Protein AF-A0A2T3IY37-F1 (afdb_monomer_lite)

Foldseek 3Di:
DDPVVVVVVVVVVVVVVVVVVVVVVVVVVVVVVVVVVVVVVVLVLLVVLLVLLVQLLCLLVDPDALVSSVPRNPVSLVVLVVSLVVVPVQVQLSVLSVQLSVLSVVSNVCRNVVHDSPVSSVSNVVSSVSNVVSSVCVVVVVVD

Organism: NCBI:txid388278

Secondary structure (DSSP, 8-state):
--HHHHHHHHHHHHHHHHHHHHHHHHHHHHHHHHHHHHHHHHHHHHHHHHHHHHHHHHHHHS---HHHHHHHHHHHHHHHHHHHHHTTTSHHHHHHHHHHHHHHHHHHHHHHTT---HHHHHHHHHHHHHHHHHHHHHHHHTT-

Radius of gyration: 27.11 Å; chains: 1; bounding box: 68×22×81 Å

Structure (mmCIF, N/CA/C/O backbone):
data_AF-A0A2T3IY37-F1
#
_entry.id   AF-A0A2T3IY37-F1
#
loop_
_atom_site.group_PDB
_atom_site.id
_atom_site.type_symbol
_atom_site.label_atom_id
_atom_site.label_alt_id
_atom_site.label_comp_id
_atom_site.label_asym_id
_atom_site.label_entity_id
_atom_site.label_seq_id
_atom_site.pdbx_PDB_ins_code
_atom_site.Cartn_x
_atom_site.Cartn_y
_atom_site.Cartn_z
_atom_site.occupancy
_atom_site.B_iso_or_equiv
_atom_site.auth_seq_id
_atom_site.auth_comp_id
_atom_site.auth_asym_id
_atom_site.auth_atom_id
_atom_site.pdbx_PDB_model_num
ATOM 1 N N . MET A 1 1 ? -45.478 5.049 54.225 1.00 55.50 1 MET A N 1
ATOM 2 C CA . MET A 1 1 ? -44.193 5.483 53.652 1.00 55.50 1 MET A CA 1
ATOM 3 C C . MET A 1 1 ? -43.847 6.840 54.210 1.00 55.50 1 MET A C 1
ATOM 5 O O . MET A 1 1 ? -44.542 7.810 53.914 1.00 55.50 1 MET A O 1
ATOM 9 N N . THR A 1 2 ? -42.832 6.902 55.060 1.00 77.69 2 THR A N 1
ATOM 10 C CA . THR A 1 2 ? -42.283 8.178 55.531 1.00 77.69 2 THR A CA 1
ATOM 11 C C . THR A 1 2 ? -41.371 8.767 54.450 1.00 77.69 2 THR A C 1
ATOM 13 O O . THR A 1 2 ? -40.869 8.055 53.579 1.00 77.69 2 THR A O 1
ATOM 16 N N . LYS A 1 3 ? -41.169 10.092 54.460 1.00 79.38 3 LYS A N 1
ATOM 17 C CA . LYS A 1 3 ? -40.306 10.777 53.476 1.00 79.38 3 LYS A CA 1
ATOM 18 C C . LYS A 1 3 ? -38.876 10.215 53.468 1.00 79.38 3 LYS A C 1
ATOM 20 O O . LYS A 1 3 ? -38.256 10.160 52.413 1.00 79.38 3 LYS A O 1
ATOM 25 N N . GLU A 1 4 ? -38.408 9.754 54.624 1.00 82.00 4 GLU A N 1
ATOM 26 C CA . GLU A 1 4 ? -37.080 9.169 54.832 1.00 82.00 4 GLU A CA 1
ATOM 27 C C . GLU A 1 4 ? -36.893 7.847 54.068 1.00 82.00 4 GLU A C 1
ATOM 29 O O . GLU A 1 4 ? -35.868 7.647 53.413 1.00 82.00 4 GLU A O 1
ATOM 34 N N . GLU A 1 5 ? -37.911 6.980 54.056 1.00 84.69 5 GLU A N 1
ATOM 35 C CA . GLU A 1 5 ? -37.889 5.728 53.287 1.00 84.69 5 GLU A CA 1
ATOM 36 C C . GLU A 1 5 ? -37.803 6.008 51.781 1.00 84.69 5 GLU A C 1
ATOM 38 O O . GLU A 1 5 ? -36.996 5.399 51.082 1.00 84.69 5 GLU A O 1
ATOM 43 N N . VAL A 1 6 ? -38.579 6.979 51.278 1.00 85.19 6 VAL A N 1
ATOM 44 C CA . VAL A 1 6 ? -38.553 7.383 49.859 1.00 85.19 6 VAL A CA 1
ATOM 45 C C . VAL A 1 6 ? -37.164 7.889 49.462 1.00 85.19 6 VAL A C 1
ATOM 47 O O . VAL A 1 6 ? -36.651 7.508 48.410 1.00 85.19 6 VAL A O 1
ATOM 50 N N . THR A 1 7 ? -36.533 8.716 50.304 1.00 86.69 7 THR A N 1
ATOM 51 C CA . THR A 1 7 ? -35.185 9.237 50.037 1.00 86.69 7 THR A CA 1
ATOM 52 C C . THR A 1 7 ? -34.120 8.145 50.046 1.00 86.69 7 THR A C 1
ATOM 54 O O . THR A 1 7 ? -33.225 8.170 49.203 1.00 86.69 7 THR A O 1
ATOM 57 N N . LEU A 1 8 ? -34.238 7.153 50.935 1.00 89.06 8 LEU A N 1
ATOM 58 C CA . LEU A 1 8 ? -33.318 6.019 50.987 1.00 89.06 8 LEU A CA 1
ATOM 59 C C . LEU A 1 8 ? -33.443 5.142 49.732 1.00 89.06 8 LEU A C 1
ATOM 61 O O . LEU A 1 8 ? -32.436 4.828 49.098 1.00 89.06 8 LEU A O 1
ATOM 65 N N . TYR A 1 9 ? -34.673 4.802 49.329 1.00 90.25 9 TYR A N 1
ATOM 66 C CA . TYR A 1 9 ? -34.918 4.046 48.097 1.00 90.25 9 TYR A CA 1
ATOM 67 C C . TYR A 1 9 ? -34.399 4.789 46.862 1.00 90.25 9 TYR A C 1
ATOM 69 O O . TYR A 1 9 ? -33.720 4.191 46.027 1.00 90.25 9 TYR A O 1
ATOM 77 N N . ALA A 1 10 ? -34.661 6.094 46.761 1.00 88.19 10 ALA A N 1
ATOM 78 C CA . ALA A 1 10 ? -34.168 6.915 45.659 1.00 88.19 10 ALA A CA 1
ATOM 79 C C . ALA A 1 10 ? -32.631 6.937 45.598 1.00 88.19 10 ALA A C 1
ATOM 81 O O . ALA A 1 10 ? -32.062 6.799 44.515 1.00 88.19 10 ALA A O 1
ATOM 82 N N . ALA A 1 11 ? -31.953 7.043 46.747 1.00 88.69 11 ALA A N 1
ATOM 83 C CA . ALA A 1 11 ? -30.494 7.024 46.816 1.00 88.69 11 ALA A CA 1
ATOM 84 C C . ALA A 1 11 ? -29.902 5.682 46.350 1.00 88.69 11 ALA A C 1
ATOM 86 O O . ALA A 1 11 ? -28.934 5.670 45.589 1.00 88.69 11 ALA A O 1
ATOM 87 N N . ILE A 1 12 ? -30.508 4.555 46.739 1.00 90.56 12 ILE A N 1
ATOM 88 C CA . ILE A 1 12 ? -30.071 3.216 46.310 1.00 90.56 12 ILE A CA 1
ATOM 89 C C . ILE A 1 12 ? -30.267 3.040 44.799 1.00 90.56 12 ILE A C 1
ATOM 91 O O . ILE A 1 12 ? -29.351 2.601 44.104 1.00 90.56 12 ILE A O 1
ATOM 95 N N . VAL A 1 13 ? -31.425 3.436 44.261 1.00 90.56 13 VAL A N 1
ATOM 96 C CA . VAL A 1 13 ? -31.707 3.355 42.818 1.00 90.56 13 VAL A CA 1
ATOM 97 C C . VAL A 1 13 ? -30.751 4.244 42.016 1.00 90.56 13 VAL A C 1
ATOM 99 O O . VAL A 1 13 ? -30.248 3.814 40.974 1.00 90.56 13 VAL A O 1
ATOM 102 N N . ALA A 1 14 ? -30.444 5.447 42.508 1.00 90.06 14 ALA A N 1
ATOM 103 C CA . ALA A 1 14 ? -29.475 6.350 41.889 1.00 90.06 14 ALA A CA 1
ATOM 104 C C . ALA A 1 14 ? -28.050 5.764 41.906 1.00 90.06 14 ALA A C 1
ATOM 106 O O . ALA A 1 14 ? -27.341 5.810 40.899 1.00 90.06 14 ALA A O 1
ATOM 107 N N . ALA A 1 15 ? -27.640 5.145 43.016 1.00 90.38 15 ALA A N 1
ATOM 108 C CA . ALA A 1 15 ? -26.349 4.469 43.112 1.00 90.38 15 ALA A CA 1
ATOM 109 C C . ALA A 1 15 ? -26.255 3.290 42.127 1.00 90.38 15 ALA A C 1
ATOM 111 O O . ALA A 1 15 ? -25.276 3.177 41.387 1.00 90.38 15 ALA A O 1
ATOM 112 N N . CYS A 1 16 ? -27.294 2.454 42.045 1.00 89.75 16 CYS A N 1
ATOM 113 C CA . CYS A 1 16 ? -27.343 1.335 41.104 1.00 89.75 16 CYS A CA 1
ATOM 114 C C . CYS A 1 16 ? -27.311 1.798 39.643 1.00 89.75 16 CYS A C 1
ATOM 116 O O . CYS A 1 16 ? -26.540 1.262 38.848 1.00 89.75 16 CYS A O 1
ATOM 118 N N . THR A 1 17 ? -28.101 2.809 39.279 1.00 89.69 17 THR A N 1
ATOM 119 C CA . THR A 1 17 ? -28.108 3.353 37.909 1.00 89.69 17 THR A CA 1
ATOM 120 C C . THR A 1 17 ? -26.772 3.996 37.538 1.00 89.69 17 THR A C 1
ATOM 122 O O . THR A 1 17 ? -26.317 3.814 36.408 1.00 89.69 17 THR A O 1
ATOM 125 N N . SER A 1 18 ? -26.094 4.661 38.478 1.00 88.31 18 SER A N 1
ATOM 126 C CA . SER A 1 18 ? -24.744 5.202 38.273 1.00 88.31 18 SER A CA 1
ATOM 127 C C . SER A 1 18 ? -23.712 4.100 38.006 1.00 88.31 18 SER A C 1
ATOM 129 O O . SER A 1 18 ? -22.992 4.157 37.008 1.00 88.31 18 SER A O 1
ATOM 131 N N . ILE A 1 19 ? -23.696 3.041 38.826 1.00 89.50 19 ILE A N 1
ATOM 132 C CA . ILE A 1 19 ? -22.781 1.899 38.651 1.00 89.50 19 ILE A CA 1
ATOM 133 C C . ILE A 1 19 ? -23.020 1.217 37.302 1.00 89.50 19 ILE A C 1
ATOM 135 O O . ILE A 1 19 ? -22.075 0.964 36.555 1.00 89.50 19 ILE A O 1
ATOM 139 N N . VAL A 1 20 ? -24.283 0.953 36.959 1.00 88.31 20 VAL A N 1
ATOM 140 C CA . VAL A 1 20 ? -24.648 0.339 35.677 1.00 88.31 20 VAL A CA 1
ATOM 141 C C . VAL A 1 20 ? -24.193 1.225 34.516 1.00 88.31 20 VAL A C 1
ATOM 143 O O . VAL A 1 20 ? -23.513 0.740 33.611 1.00 88.31 20 VAL A O 1
ATOM 146 N N . SER A 1 21 ? -24.478 2.527 34.566 1.00 85.75 21 SER A N 1
ATOM 147 C CA . SER A 1 21 ? -24.068 3.480 33.525 1.00 85.75 21 SER A CA 1
ATOM 148 C C . SER A 1 21 ? -22.550 3.524 33.352 1.00 85.75 21 SER A C 1
ATOM 150 O O . SER A 1 21 ? -22.058 3.528 32.224 1.00 85.75 21 SER A O 1
ATOM 152 N N . LEU A 1 22 ? -21.792 3.492 34.451 1.00 88.12 22 LEU A N 1
ATOM 153 C CA . LEU A 1 22 ? -20.331 3.484 34.424 1.00 88.12 22 LEU A CA 1
ATOM 154 C C . LEU A 1 22 ? -19.782 2.216 33.754 1.00 88.12 22 LEU A C 1
ATOM 156 O O . LEU A 1 22 ? -18.892 2.297 32.909 1.00 88.12 22 LEU A O 1
ATOM 160 N N . VAL A 1 23 ? -20.346 1.049 34.078 1.00 87.81 23 VAL A N 1
ATOM 161 C CA . VAL A 1 23 ? -19.937 -0.234 33.486 1.00 87.81 23 VAL A CA 1
ATOM 162 C C . VAL A 1 23 ? -20.264 -0.286 31.993 1.00 87.81 23 VAL A C 1
ATOM 164 O O . VAL A 1 23 ? -19.424 -0.713 31.197 1.00 87.81 23 VAL A O 1
ATOM 167 N N . PHE A 1 24 ? -21.454 0.166 31.589 1.00 89.00 24 PHE A N 1
ATOM 168 C CA . PHE A 1 24 ? -21.835 0.221 30.176 1.00 89.00 24 PHE A CA 1
ATOM 169 C C . PHE A 1 24 ? -20.956 1.194 29.387 1.00 89.00 24 PHE A C 1
ATOM 171 O O . PHE A 1 24 ? -20.430 0.816 28.338 1.00 89.00 24 PHE A O 1
ATOM 178 N N . ASN A 1 25 ? -20.725 2.400 29.911 1.00 86.50 25 ASN A N 1
ATOM 179 C CA . ASN A 1 25 ? -19.848 3.381 29.276 1.00 86.50 25 ASN A CA 1
ATOM 180 C C . ASN A 1 25 ? -18.414 2.860 29.162 1.00 86.50 25 ASN A C 1
ATOM 182 O O . ASN A 1 25 ? -17.829 2.930 28.086 1.00 86.50 25 ASN A O 1
ATOM 186 N N . SER A 1 26 ? -17.873 2.258 30.223 1.00 88.44 26 SER A N 1
ATOM 187 C CA . SER A 1 26 ? -16.527 1.678 30.206 1.00 88.44 26 SER A CA 1
ATOM 188 C C . SER A 1 26 ? -16.390 0.580 29.145 1.00 88.44 26 SER A C 1
ATOM 190 O O . SER A 1 26 ? -15.458 0.609 28.340 1.00 88.44 26 SER A O 1
ATOM 192 N N . LYS A 1 27 ? -17.358 -0.344 29.054 1.00 88.75 27 LYS A N 1
ATOM 193 C CA . LYS A 1 27 ? -17.354 -1.387 28.014 1.00 88.75 27 LYS A CA 1
ATOM 194 C C . LYS A 1 27 ? -17.428 -0.805 26.603 1.00 88.75 27 LYS A C 1
ATOM 196 O O . LYS A 1 27 ? -16.706 -1.267 25.719 1.00 88.75 27 LYS A O 1
ATOM 201 N N . LEU A 1 28 ? -18.279 0.196 26.382 1.00 86.50 28 LEU A N 1
ATOM 202 C CA . LEU A 1 28 ? -18.401 0.862 25.083 1.00 86.50 28 LEU A CA 1
ATOM 203 C C . LEU A 1 28 ? -17.107 1.579 24.690 1.00 86.50 28 LEU A C 1
ATOM 205 O O . LEU A 1 28 ? -16.689 1.472 23.535 1.00 86.50 28 LEU A O 1
ATOM 209 N N . THR A 1 29 ? -16.455 2.249 25.638 1.00 89.56 29 THR A N 1
ATOM 210 C CA . THR A 1 29 ? -15.163 2.908 25.426 1.00 89.56 29 THR A CA 1
ATOM 211 C C . THR A 1 29 ? -14.092 1.898 25.032 1.00 89.56 29 THR A C 1
ATOM 213 O O . THR A 1 29 ? -13.489 2.055 23.976 1.00 89.56 29 THR A O 1
ATOM 216 N N . ILE A 1 30 ? -13.947 0.789 25.765 1.00 89.06 30 ILE A N 1
ATOM 217 C CA . ILE A 1 30 ? -12.960 -0.258 25.442 1.00 89.06 30 ILE A CA 1
ATOM 218 C C . ILE A 1 30 ? -13.200 -0.847 24.042 1.00 89.06 30 ILE A C 1
ATOM 220 O O . ILE A 1 30 ? -12.263 -1.093 23.283 1.00 89.06 30 ILE A O 1
ATOM 224 N N . LEU A 1 31 ? -14.461 -1.083 23.664 1.00 86.56 31 LEU A N 1
ATOM 225 C CA . LEU A 1 31 ? -14.795 -1.590 22.328 1.00 86.56 31 LEU A CA 1
ATOM 226 C C . LEU A 1 31 ? -14.514 -0.568 21.220 1.00 86.56 31 LEU A C 1
ATOM 228 O O . LEU A 1 31 ? -14.192 -0.954 20.095 1.00 86.56 31 LEU A O 1
ATOM 232 N N . ARG A 1 32 ? -14.663 0.730 21.500 1.00 84.94 32 ARG A N 1
ATOM 233 C CA . ARG A 1 32 ? -14.274 1.797 20.570 1.00 84.94 32 ARG A CA 1
ATOM 234 C C . ARG A 1 32 ? -12.759 1.882 20.444 1.00 84.94 32 ARG A C 1
ATOM 236 O O . ARG A 1 32 ? -12.270 1.871 19.324 1.00 84.94 32 ARG A O 1
ATOM 243 N N . GLU A 1 33 ? -12.027 1.868 21.552 1.00 88.50 33 GLU A N 1
ATOM 244 C CA . GLU A 1 33 ? -10.560 1.896 21.566 1.00 88.50 33 GLU A CA 1
ATOM 245 C C . GLU A 1 33 ? -9.957 0.729 20.787 1.00 88.50 33 GLU A C 1
ATOM 247 O O . GLU A 1 33 ? -9.097 0.937 19.937 1.00 88.50 33 GLU A O 1
ATOM 252 N N . LYS A 1 34 ? -10.463 -0.495 20.987 1.00 88.56 34 LYS A N 1
ATOM 253 C CA . LYS A 1 34 ? -10.012 -1.664 20.217 1.00 88.56 34 LYS A CA 1
ATOM 254 C C . LYS A 1 34 ? -10.238 -1.498 18.716 1.00 88.56 34 LYS A C 1
ATOM 256 O O . LYS A 1 34 ? -9.366 -1.858 17.931 1.00 88.56 34 LYS A O 1
ATOM 261 N N . ARG A 1 35 ? -11.395 -0.960 18.315 1.00 85.50 35 ARG A N 1
ATOM 262 C CA . ARG A 1 35 ? -11.695 -0.689 16.901 1.00 85.50 35 ARG A CA 1
ATOM 263 C C . ARG A 1 35 ? -10.778 0.386 16.333 1.00 85.50 35 ARG A C 1
ATOM 265 O O . ARG A 1 35 ? -10.196 0.158 15.282 1.00 85.50 35 ARG A O 1
ATOM 272 N N . MET A 1 36 ? -10.586 1.488 17.057 1.00 86.94 36 MET A N 1
ATOM 273 C CA . MET A 1 36 ? -9.672 2.560 16.654 1.00 86.94 36 MET A CA 1
ATOM 274 C C . MET A 1 36 ? -8.232 2.062 16.519 1.00 86.94 36 MET A C 1
ATOM 276 O O . MET A 1 36 ? -7.555 2.437 15.573 1.00 86.94 36 MET A O 1
ATOM 280 N N . LEU A 1 37 ? -7.771 1.177 17.406 1.00 90.19 37 LEU A N 1
ATOM 281 C CA . LEU A 1 37 ? -6.417 0.623 17.338 1.00 90.19 37 LEU A CA 1
ATOM 282 C C . LEU A 1 37 ? -6.235 -0.298 16.128 1.00 90.19 37 LEU A C 1
ATOM 284 O O . LEU A 1 37 ? -5.239 -0.191 15.414 1.00 90.19 37 LEU A O 1
ATOM 288 N N . LEU A 1 38 ? -7.196 -1.192 15.872 1.00 88.06 38 LEU A N 1
ATOM 289 C CA . LEU A 1 38 ? -7.171 -2.044 14.678 1.00 88.06 38 LEU A CA 1
ATOM 290 C C . LEU A 1 38 ? -7.217 -1.212 13.396 1.00 88.06 38 LEU A C 1
ATOM 292 O O . LEU A 1 38 ? -6.518 -1.535 12.440 1.00 88.06 38 LEU A O 1
ATOM 296 N N . TRP A 1 39 ? -8.014 -0.145 13.399 1.00 87.50 39 TRP A N 1
ATOM 297 C CA . TRP A 1 39 ? -8.121 0.775 12.278 1.00 87.50 39 TRP A CA 1
ATOM 298 C C . TRP A 1 39 ? -6.836 1.570 12.051 1.00 87.50 39 TRP A C 1
ATOM 300 O O . TRP A 1 39 ? -6.327 1.586 10.937 1.00 87.50 39 TRP A O 1
ATOM 310 N N . SER A 1 40 ? -6.253 2.138 13.110 1.00 89.44 40 SER A N 1
ATOM 311 C CA . SER A 1 40 ? -4.958 2.826 13.054 1.00 89.44 40 SER A CA 1
ATOM 312 C C . SER A 1 40 ? -3.892 1.928 12.442 1.00 89.44 40 SER A C 1
ATOM 314 O O . SER A 1 40 ? -3.201 2.336 11.519 1.00 89.44 40 SER A O 1
ATOM 316 N N . LYS A 1 41 ? -3.821 0.667 12.882 1.00 90.31 41 LYS A N 1
ATOM 317 C CA . LYS A 1 41 ? -2.870 -0.299 12.331 1.00 90.31 41 LYS A CA 1
ATOM 318 C C . LYS A 1 41 ? -3.126 -0.597 10.853 1.00 90.31 41 LYS A C 1
ATOM 320 O O . LYS A 1 41 ? -2.187 -0.902 10.127 1.00 90.31 41 LYS A O 1
ATOM 325 N N . GLU A 1 42 ? -4.377 -0.578 10.408 1.00 89.75 42 GLU A N 1
ATOM 326 C CA . GLU A 1 42 ? -4.695 -0.774 8.995 1.00 89.75 42 GLU A CA 1
ATOM 327 C C . GLU A 1 42 ? -4.286 0.441 8.154 1.00 89.75 42 GLU A C 1
ATOM 329 O O . GLU A 1 42 ? -3.690 0.256 7.096 1.00 89.75 42 GLU A O 1
ATOM 334 N N . LEU A 1 43 ? -4.518 1.660 8.651 1.00 90.62 43 LEU A N 1
ATOM 335 C CA . LEU A 1 43 ? -4.045 2.889 8.010 1.00 90.62 43 LEU A CA 1
ATOM 336 C C . LEU A 1 43 ? -2.519 2.928 7.918 1.00 90.62 43 LEU A C 1
ATOM 338 O O . LEU A 1 43 ? -1.989 3.215 6.852 1.00 90.62 43 LEU A O 1
ATOM 342 N N . ASP A 1 44 ? -1.813 2.551 8.986 1.00 92.31 44 ASP A N 1
ATOM 343 C CA . ASP A 1 44 ? -0.348 2.480 8.982 1.00 92.31 44 ASP A CA 1
ATOM 344 C C . ASP A 1 44 ? 0.164 1.536 7.887 1.00 92.31 44 ASP A C 1
ATOM 346 O O . ASP A 1 44 ? 1.145 1.826 7.209 1.00 92.31 44 ASP A O 1
ATOM 350 N N . ARG A 1 45 ? -0.529 0.412 7.666 1.00 92.06 45 ARG A N 1
ATOM 351 C CA . ARG A 1 45 ? -0.181 -0.534 6.599 1.00 92.06 45 ARG A CA 1
ATOM 352 C C . ARG A 1 45 ? -0.431 0.040 5.210 1.00 92.06 45 ARG A C 1
ATOM 354 O O . ARG A 1 45 ? 0.337 -0.263 4.303 1.00 92.06 45 ARG A O 1
ATOM 361 N N . ILE A 1 46 ? -1.520 0.785 5.027 1.00 93.88 46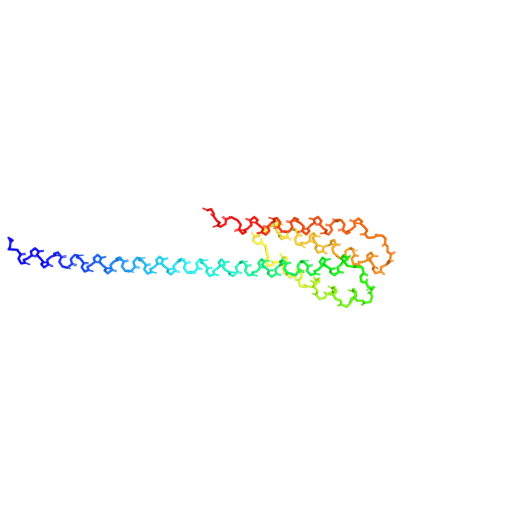 ILE A N 1
ATOM 362 C CA . ILE A 1 46 ? -1.845 1.437 3.751 1.00 93.88 46 ILE A CA 1
ATOM 363 C C . ILE A 1 46 ? -0.801 2.514 3.442 1.00 93.88 46 ILE A C 1
ATOM 365 O O . ILE A 1 46 ? -0.249 2.507 2.349 1.00 93.88 46 ILE A O 1
ATOM 369 N N . ASN A 1 47 ? -0.441 3.341 4.425 1.00 93.12 47 ASN A N 1
ATOM 370 C CA . ASN A 1 47 ? 0.623 4.337 4.284 1.00 93.12 47 ASN A CA 1
AT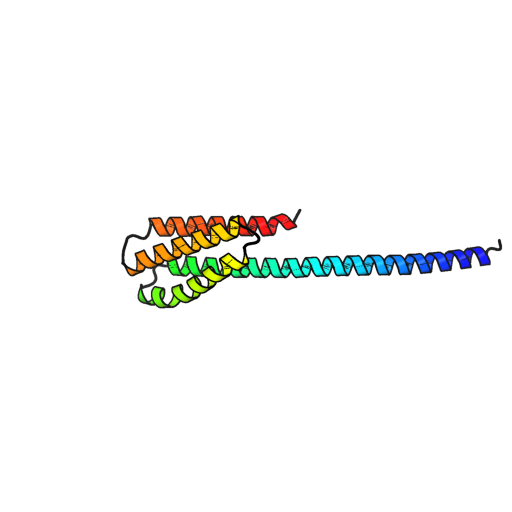OM 371 C C . ASN A 1 47 ? 1.967 3.679 3.929 1.00 93.12 47 ASN A C 1
ATOM 373 O O . ASN A 1 47 ? 2.635 4.106 2.993 1.00 93.12 47 ASN A O 1
ATOM 377 N N . GLU A 1 48 ? 2.331 2.586 4.614 1.00 93.94 48 GLU A N 1
ATOM 378 C CA . GLU A 1 48 ? 3.535 1.800 4.302 1.00 93.94 48 GLU A CA 1
ATOM 379 C C . GLU A 1 48 ? 3.527 1.314 2.840 1.00 93.94 48 GLU A C 1
ATOM 381 O O . GLU A 1 48 ? 4.551 1.355 2.159 1.00 93.94 48 GLU A O 1
ATOM 386 N N . LEU A 1 49 ? 2.3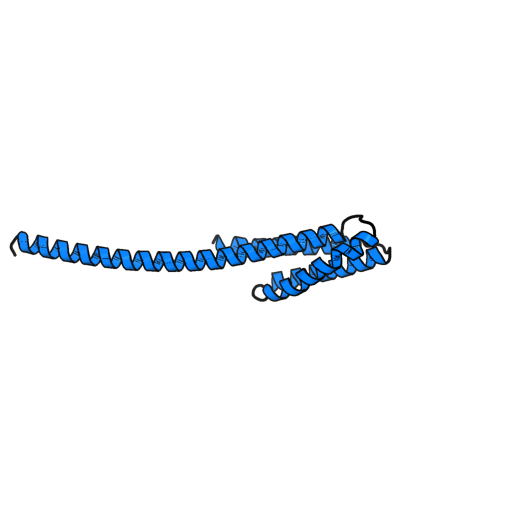74 0.863 2.334 1.00 94.69 49 LEU A N 1
ATOM 387 C CA . LEU A 1 49 ? 2.231 0.463 0.935 1.00 94.69 49 LEU A CA 1
ATOM 388 C C . LEU A 1 49 ? 2.417 1.647 -0.018 1.00 94.69 49 LEU A C 1
ATOM 390 O O . LEU A 1 49 ? 3.139 1.500 -1.002 1.00 94.69 49 LEU A O 1
ATOM 394 N N . GLU A 1 50 ? 1.765 2.778 0.242 1.00 94.94 50 GLU A N 1
ATOM 395 C CA . GLU A 1 50 ? 1.842 3.968 -0.611 1.00 94.94 50 GLU A CA 1
ATOM 396 C C . GLU A 1 50 ? 3.273 4.492 -0.715 1.00 94.94 50 GLU A C 1
ATOM 398 O O . GLU A 1 50 ? 3.755 4.738 -1.820 1.00 94.94 50 GLU A O 1
ATOM 403 N N . GLU A 1 51 ? 3.994 4.571 0.405 1.00 94.81 51 GLU A N 1
ATOM 404 C CA . GLU A 1 51 ? 5.399 4.985 0.427 1.00 94.81 51 GLU A CA 1
ATOM 405 C C . GLU A 1 51 ? 6.281 4.047 -0.408 1.00 94.81 51 GLU A C 1
ATOM 407 O O . GLU A 1 51 ? 7.099 4.493 -1.216 1.00 94.81 51 GLU A O 1
ATOM 412 N N . LYS A 1 52 ? 6.103 2.729 -0.253 1.00 94.62 52 LYS A N 1
ATOM 413 C CA . LYS A 1 52 ? 6.884 1.721 -0.987 1.00 94.62 52 LYS A CA 1
ATOM 414 C C . LYS A 1 52 ? 6.543 1.697 -2.475 1.00 94.62 52 LYS A C 1
ATOM 416 O O . LYS A 1 52 ? 7.442 1.560 -3.304 1.00 94.62 52 LYS A O 1
ATOM 421 N N . ALA A 1 53 ? 5.265 1.836 -2.815 1.00 95.31 53 ALA A N 1
ATOM 422 C CA . ALA A 1 53 ? 4.795 1.927 -4.191 1.00 95.31 53 ALA A CA 1
ATOM 423 C C . ALA A 1 53 ? 5.319 3.201 -4.865 1.00 95.31 53 ALA A C 1
ATOM 425 O O . ALA A 1 53 ? 5.878 3.119 -5.957 1.00 95.31 53 ALA A O 1
ATOM 426 N N . GLY A 1 54 ? 5.217 4.348 -4.190 1.00 94.94 54 GLY A N 1
ATOM 427 C CA . GLY A 1 54 ? 5.747 5.621 -4.669 1.00 94.94 54 GLY A CA 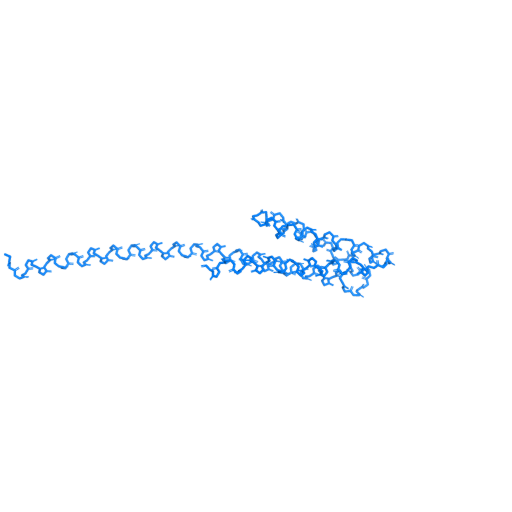1
ATOM 428 C C . GLY A 1 54 ? 7.256 5.562 -4.897 1.00 94.94 54 GLY A C 1
ATOM 429 O O . GLY A 1 54 ? 7.732 5.974 -5.950 1.00 94.94 54 GLY A O 1
ATOM 430 N N . LEU A 1 55 ? 8.006 4.953 -3.972 1.00 94.25 55 LEU A N 1
ATOM 431 C CA . LEU A 1 55 ? 9.446 4.754 -4.132 1.00 94.25 55 LEU A CA 1
ATOM 432 C C . LEU A 1 55 ? 9.781 3.869 -5.344 1.00 94.25 55 LEU A C 1
ATOM 434 O O . LEU A 1 55 ? 10.707 4.177 -6.090 1.00 94.25 55 LEU A O 1
ATOM 438 N N . ALA A 1 56 ? 9.032 2.785 -5.566 1.00 94.38 56 ALA A N 1
ATOM 439 C CA . ALA A 1 56 ? 9.244 1.913 -6.721 1.00 94.38 56 ALA A CA 1
ATOM 440 C C . ALA A 1 56 ? 9.005 2.650 -8.045 1.00 94.38 56 ALA A C 1
ATOM 442 O O . ALA A 1 56 ? 9.814 2.541 -8.965 1.00 94.38 56 ALA A O 1
ATOM 443 N N . VAL A 1 57 ? 7.912 3.413 -8.120 1.00 95.19 57 VAL A N 1
ATOM 444 C CA . VAL A 1 57 ? 7.559 4.230 -9.286 1.00 95.19 57 VAL A CA 1
ATOM 445 C C . VAL A 1 57 ? 8.634 5.276 -9.548 1.00 95.19 57 VAL A C 1
ATOM 447 O O . VAL A 1 57 ? 9.109 5.381 -10.674 1.00 95.19 57 VAL A O 1
ATOM 450 N N . GLU A 1 58 ? 9.071 5.995 -8.514 1.00 94.12 58 GLU A N 1
ATOM 451 C CA . GLU A 1 58 ? 10.127 7.002 -8.623 1.00 94.12 58 GLU A CA 1
ATOM 452 C C . GLU A 1 58 ? 11.411 6.384 -9.185 1.00 94.12 58 GLU A C 1
ATOM 454 O O . GLU A 1 58 ? 11.944 6.857 -10.185 1.00 94.12 58 GLU A O 1
ATOM 459 N N . ILE A 1 59 ? 11.878 5.274 -8.606 1.00 91.94 59 ILE A N 1
ATOM 460 C CA . ILE A 1 59 ? 13.103 4.594 -9.047 1.00 91.94 59 ILE A CA 1
ATOM 461 C C . ILE A 1 59 ? 12.997 4.167 -10.514 1.00 91.94 59 ILE A C 1
ATOM 463 O O . ILE A 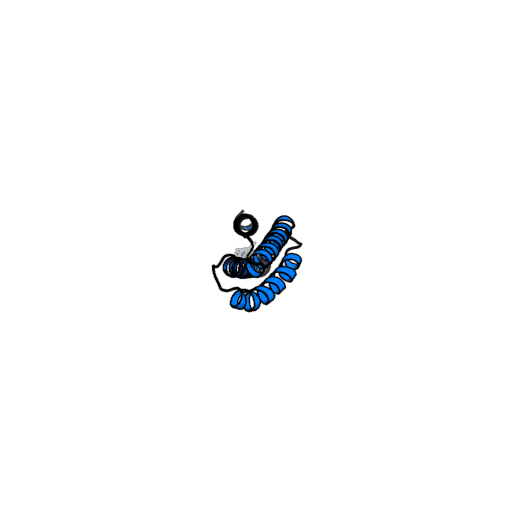1 59 ? 13.915 4.400 -11.304 1.00 91.94 59 ILE A O 1
ATOM 467 N N . VAL A 1 60 ? 11.880 3.543 -10.885 1.00 91.88 60 VAL A N 1
ATOM 468 C CA . VAL A 1 60 ? 11.711 2.936 -12.205 1.00 91.88 60 VAL A CA 1
ATOM 469 C C . VAL A 1 60 ? 11.405 3.965 -13.284 1.00 91.88 60 VAL A C 1
ATOM 471 O O . VAL A 1 60 ? 11.831 3.777 -14.420 1.00 91.88 60 VAL A O 1
ATOM 474 N N . LEU A 1 61 ? 10.733 5.072 -12.970 1.00 92.00 61 LEU A N 1
ATOM 475 C CA . LEU A 1 61 ? 10.425 6.125 -13.940 1.00 92.00 61 LEU A CA 1
ATOM 476 C C . LEU A 1 61 ? 11.535 7.172 -14.058 1.00 92.00 61 LEU A C 1
ATOM 478 O O . LEU A 1 61 ? 11.730 7.709 -15.149 1.00 92.00 61 LEU A O 1
ATOM 482 N N . ASN A 1 62 ? 12.345 7.383 -13.020 1.00 88.56 62 ASN A N 1
ATOM 483 C CA . ASN A 1 62 ? 13.437 8.354 -13.043 1.00 88.56 62 ASN A CA 1
ATOM 484 C C . ASN A 1 62 ? 14.470 8.063 -14.151 1.00 88.56 62 ASN A C 1
ATOM 486 O O . ASN A 1 62 ? 14.847 6.916 -14.402 1.00 88.56 62 ASN A O 1
ATOM 490 N N . TYR A 1 63 ? 14.994 9.110 -14.790 1.00 73.50 63 TYR A N 1
ATOM 491 C CA . TYR A 1 63 ? 16.057 9.057 -15.805 1.00 73.50 63 TYR A CA 1
ATOM 492 C C . TYR A 1 63 ? 17.449 8.763 -15.205 1.00 73.50 63 TYR A C 1
ATOM 494 O O . TYR A 1 63 ? 18.471 9.264 -15.676 1.00 73.50 63 TYR A O 1
ATOM 502 N N . SER A 1 64 ? 17.498 7.958 -14.144 1.00 76.50 64 SER A N 1
ATOM 503 C CA . SER A 1 64 ? 18.736 7.532 -13.498 1.00 76.50 64 SER A CA 1
ATOM 504 C C . SER A 1 64 ? 19.536 6.580 -14.384 1.00 76.50 64 SER A C 1
ATOM 506 O O . SER A 1 64 ? 18.995 5.867 -15.231 1.00 76.50 64 SER A O 1
ATOM 508 N N . SER A 1 65 ? 20.854 6.546 -14.178 1.00 79.62 65 SER A N 1
ATOM 509 C CA . SER A 1 65 ? 21.722 5.636 -14.920 1.00 79.62 65 SER A CA 1
ATOM 510 C C . SER A 1 65 ? 21.402 4.166 -14.590 1.00 79.62 65 SER A C 1
ATOM 512 O O . SER A 1 65 ? 21.037 3.850 -13.452 1.00 79.62 65 SER A O 1
ATOM 514 N N . PRO A 1 66 ? 21.605 3.226 -15.536 1.00 81.31 66 PRO A N 1
ATOM 515 C CA . PRO A 1 66 ? 21.339 1.804 -15.302 1.00 81.31 66 PRO A CA 1
ATOM 516 C C . PRO A 1 66 ? 22.088 1.208 -14.100 1.00 81.31 66 PRO A C 1
ATOM 518 O O . PRO A 1 66 ? 21.633 0.233 -13.511 1.00 81.31 66 PRO A O 1
ATOM 521 N N . SER A 1 67 ? 23.238 1.773 -13.716 1.00 82.31 67 SER A N 1
ATOM 522 C CA . SER A 1 67 ? 23.997 1.329 -12.541 1.00 82.31 67 SER A CA 1
ATOM 523 C C . SER A 1 67 ? 23.299 1.656 -11.221 1.00 82.31 67 SER A C 1
ATOM 525 O O . SER A 1 67 ? 23.340 0.838 -10.309 1.00 82.31 67 SER A O 1
ATOM 527 N N . ILE A 1 68 ? 22.647 2.819 -11.131 1.00 83.19 68 ILE A N 1
ATOM 528 C CA . ILE A 1 68 ? 21.876 3.234 -9.949 1.00 83.19 68 ILE A CA 1
ATOM 529 C C . ILE A 1 68 ? 20.607 2.383 -9.862 1.00 83.19 68 ILE A C 1
ATOM 531 O O . ILE A 1 68 ? 20.315 1.786 -8.831 1.00 83.19 68 ILE A O 1
ATOM 535 N N . LEU A 1 69 ? 19.926 2.205 -10.997 1.00 86.75 69 LEU A N 1
ATOM 536 C CA . LEU A 1 69 ? 18.704 1.410 -11.076 1.00 86.75 69 LEU A CA 1
ATOM 537 C C . LEU A 1 69 ? 18.910 -0.046 -10.608 1.00 86.75 69 LEU A C 1
ATOM 539 O O . LEU A 1 69 ? 18.071 -0.597 -9.898 1.00 86.75 69 LEU A O 1
ATOM 543 N N . LYS A 1 70 ? 20.048 -0.666 -10.958 1.00 87.94 70 LYS A N 1
ATOM 544 C CA . LYS A 1 70 ? 20.407 -2.030 -10.518 1.00 87.94 70 LYS A CA 1
ATOM 545 C C . LYS A 1 70 ? 20.651 -2.159 -9.014 1.00 87.94 70 LYS A C 1
ATOM 547 O O . LYS A 1 70 ? 20.494 -3.259 -8.494 1.00 87.94 70 LYS A O 1
ATOM 552 N N . SER A 1 71 ? 21.058 -1.082 -8.350 1.00 89.19 71 SER A N 1
ATOM 553 C CA . SER A 1 71 ? 21.261 -1.050 -6.900 1.00 89.19 71 SER A CA 1
ATOM 554 C C . SER A 1 71 ? 19.933 -0.862 -6.168 1.00 89.19 71 SER A C 1
ATOM 556 O O . SER A 1 71 ? 19.627 -1.599 -5.232 1.00 89.19 71 SER A O 1
ATOM 558 N N . ASP A 1 72 ? 19.124 0.089 -6.632 1.00 90.19 72 ASP A N 1
ATOM 559 C CA . ASP A 1 72 ? 18.057 0.654 -5.805 1.00 90.19 72 ASP A CA 1
ATOM 560 C C . ASP A 1 72 ? 16.711 -0.055 -5.993 1.00 90.19 72 ASP A C 1
ATOM 562 O O . ASP A 1 72 ? 15.920 -0.144 -5.054 1.00 90.19 72 ASP A O 1
ATOM 566 N N . TYR A 1 73 ? 16.445 -0.609 -7.182 1.00 92.50 73 TYR A N 1
ATOM 567 C CA . TYR A 1 73 ? 15.165 -1.260 -7.473 1.00 92.50 73 TYR A CA 1
ATOM 568 C C . TYR A 1 73 ? 14.972 -2.637 -6.803 1.00 92.50 73 TYR A C 1
ATOM 570 O O . TYR A 1 73 ? 13.903 -2.857 -6.226 1.00 92.50 73 TYR A O 1
ATOM 578 N N . PRO A 1 74 ? 15.947 -3.575 -6.817 1.00 92.62 74 PRO A N 1
ATOM 579 C CA . PRO A 1 74 ? 15.722 -4.930 -6.302 1.00 92.62 74 PRO A CA 1
ATOM 580 C C . PRO A 1 74 ? 15.245 -5.011 -4.837 1.00 92.62 74 PRO A C 1
ATOM 582 O O . PRO A 1 74 ? 14.340 -5.806 -4.564 1.00 92.62 74 PRO A O 1
ATOM 585 N N . PRO A 1 75 ? 15.764 -4.198 -3.890 1.00 91.94 75 PRO A N 1
ATOM 586 C CA . PRO A 1 75 ? 15.241 -4.168 -2.522 1.00 91.94 75 PRO A CA 1
ATOM 587 C C . PRO A 1 75 ? 13.757 -3.778 -2.461 1.00 91.94 75 PRO A C 1
ATOM 589 O O . PRO A 1 75 ? 12.964 -4.428 -1.783 1.00 91.94 75 PRO A O 1
ATOM 592 N N . VAL A 1 76 ? 13.357 -2.755 -3.221 1.00 91.56 76 VAL A N 1
ATOM 593 C CA . VAL A 1 76 ? 11.976 -2.246 -3.233 1.00 91.56 76 VAL A CA 1
ATOM 594 C C . VAL A 1 76 ? 11.026 -3.230 -3.921 1.00 91.56 76 VAL A C 1
ATOM 596 O O . VAL A 1 76 ? 9.910 -3.465 -3.452 1.00 91.56 76 VAL A O 1
ATOM 599 N N . GLN A 1 77 ? 11.484 -3.876 -4.994 1.00 91.38 77 GLN A N 1
ATOM 600 C CA . GLN A 1 77 ? 10.747 -4.946 -5.663 1.00 91.38 77 GLN A CA 1
ATOM 601 C C . GLN A 1 77 ? 10.434 -6.101 -4.698 1.00 91.38 77 GLN A C 1
ATOM 603 O O . GLN A 1 77 ? 9.324 -6.652 -4.707 1.00 91.38 77 GLN A O 1
ATOM 608 N N . GLN A 1 78 ? 11.417 -6.489 -3.881 1.00 89.50 78 GLN A N 1
ATOM 609 C CA . GLN A 1 78 ? 11.256 -7.552 -2.900 1.00 89.50 78 GLN A CA 1
ATOM 610 C C . GLN A 1 78 ? 10.221 -7.165 -1.836 1.00 89.50 78 GLN A C 1
ATOM 612 O O . GLN A 1 78 ? 9.334 -7.973 -1.551 1.00 89.50 78 GLN A O 1
ATOM 617 N N . ASP A 1 79 ? 10.265 -5.934 -1.323 1.00 90.00 79 ASP A N 1
ATOM 618 C CA . ASP A 1 79 ? 9.272 -5.419 -0.374 1.00 90.00 79 ASP A CA 1
ATOM 619 C C . ASP A 1 79 ? 7.847 -5.488 -0.954 1.00 90.00 79 ASP A C 1
ATOM 621 O O . ASP A 1 79 ? 6.951 -6.087 -0.347 1.00 90.00 79 ASP A O 1
ATOM 625 N N . LEU A 1 80 ? 7.635 -4.973 -2.173 1.00 88.06 80 LEU A N 1
ATOM 626 C CA . LEU A 1 80 ? 6.322 -4.980 -2.834 1.00 88.06 80 LEU A CA 1
ATOM 627 C C . LEU A 1 80 ? 5.757 -6.394 -3.030 1.00 88.06 80 LEU A C 1
ATOM 629 O O . LEU A 1 80 ? 4.550 -6.614 -2.873 1.00 88.06 80 LEU A O 1
ATOM 633 N N . LYS A 1 81 ? 6.620 -7.377 -3.317 1.00 86.38 81 LYS A N 1
ATOM 634 C CA . LYS A 1 81 ? 6.218 -8.784 -3.458 1.00 86.38 81 LYS A CA 1
ATOM 635 C C . LYS A 1 81 ? 5.565 -9.323 -2.182 1.00 86.38 81 LYS A C 1
ATOM 637 O O . LYS A 1 81 ? 4.561 -10.031 -2.267 1.00 86.38 81 LYS A O 1
ATOM 642 N N . TYR A 1 82 ? 6.113 -9.003 -1.011 1.00 87.06 82 TYR A N 1
ATOM 643 C CA . TYR A 1 82 ? 5.553 -9.456 0.266 1.00 87.06 82 TYR A CA 1
ATOM 644 C C . TYR A 1 82 ? 4.314 -8.657 0.672 1.00 87.06 82 TYR A C 1
ATOM 646 O O . TYR A 1 82 ? 3.373 -9.220 1.241 1.00 87.06 82 TYR A O 1
ATOM 654 N N . ILE A 1 83 ? 4.277 -7.363 0.348 1.00 87.62 83 ILE A N 1
ATOM 655 C CA . ILE A 1 83 ? 3.159 -6.483 0.696 1.00 87.62 83 ILE A CA 1
ATOM 656 C C . ILE A 1 83 ? 1.862 -6.922 0.000 1.00 87.62 83 ILE A C 1
ATOM 658 O O . ILE A 1 83 ? 0.823 -6.987 0.659 1.00 87.62 83 ILE A O 1
ATOM 662 N N . ALA A 1 84 ? 1.909 -7.340 -1.270 1.00 86.38 84 ALA A N 1
ATOM 663 C CA . ALA A 1 84 ? 0.722 -7.817 -1.993 1.00 86.38 84 ALA A CA 1
ATOM 664 C C . ALA A 1 84 ? -0.036 -8.937 -1.248 1.00 86.38 84 ALA A C 1
ATOM 666 O O . ALA A 1 84 ? -1.270 -8.951 -1.224 1.00 86.38 84 ALA A O 1
ATOM 667 N N . GLY A 1 85 ? 0.697 -9.855 -0.604 1.00 86.75 85 GLY A N 1
ATOM 668 C CA . GLY A 1 85 ? 0.123 -10.949 0.186 1.00 86.75 85 GLY A CA 1
ATOM 669 C C . GLY A 1 85 ? -0.502 -10.489 1.506 1.00 86.75 85 GLY A C 1
ATOM 670 O O . GLY A 1 85 ? -1.494 -11.061 1.955 1.00 86.75 85 GLY A O 1
ATOM 671 N N . ARG A 1 86 ? 0.018 -9.411 2.110 1.00 89.12 86 ARG A N 1
ATOM 672 C CA . ARG A 1 86 ? -0.538 -8.825 3.343 1.00 89.12 86 ARG A CA 1
ATOM 673 C C . ARG A 1 86 ? -1.945 -8.260 3.104 1.00 89.12 86 ARG A C 1
ATOM 675 O O . ARG A 1 86 ? -2.770 -8.283 4.018 1.00 89.12 86 ARG A O 1
ATOM 682 N N . PHE A 1 87 ? -2.240 -7.789 1.894 1.00 91.62 87 PHE A N 1
ATOM 683 C CA . PHE A 1 87 ? -3.527 -7.189 1.526 1.00 91.62 87 PHE A CA 1
ATOM 684 C C . PHE A 1 87 ? -4.539 -8.175 0.924 1.00 91.62 87 PHE A C 1
ATOM 686 O O . PHE A 1 87 ? -5.499 -7.750 0.298 1.00 91.62 87 PHE A O 1
ATOM 693 N N . ALA A 1 88 ? -4.409 -9.485 1.173 1.00 88.06 88 ALA A N 1
ATOM 694 C CA . ALA A 1 88 ? -5.358 -10.496 0.681 1.00 88.06 88 ALA A CA 1
ATOM 695 C C . ALA A 1 88 ? -6.833 -10.247 1.079 1.00 88.06 88 ALA A C 1
ATOM 697 O O . ALA A 1 88 ? -7.741 -10.735 0.413 1.00 88.06 88 ALA A O 1
ATOM 698 N N . ARG A 1 89 ? -7.078 -9.471 2.146 1.00 89.88 89 ARG A N 1
ATOM 699 C CA . ARG A 1 89 ? -8.418 -9.024 2.568 1.00 89.88 89 ARG A CA 1
ATOM 700 C C . ARG A 1 89 ? -9.092 -8.077 1.560 1.00 89.88 89 ARG A C 1
ATOM 702 O O . ARG A 1 89 ? -10.316 -7.989 1.570 1.00 89.88 89 ARG A O 1
ATOM 709 N N . TYR A 1 90 ? -8.313 -7.388 0.728 1.00 93.25 90 TYR A N 1
ATOM 710 C CA . TYR A 1 90 ? -8.770 -6.446 -0.294 1.00 93.25 90 TYR A CA 1
ATOM 711 C C . TYR A 1 90 ? -8.289 -6.949 -1.664 1.00 93.25 90 TYR A C 1
ATOM 713 O O . TYR A 1 90 ? -7.179 -6.614 -2.086 1.00 93.25 90 TYR A O 1
ATOM 721 N N . PRO A 1 91 ? -9.064 -7.824 -2.330 1.00 92.56 91 PRO A N 1
ATOM 722 C CA . PRO A 1 91 ? -8.651 -8.474 -3.572 1.00 92.56 91 PRO A CA 1
ATOM 723 C C . PRO A 1 91 ? -8.263 -7.491 -4.677 1.00 92.56 91 PRO A C 1
ATOM 725 O O . PRO A 1 91 ? -7.273 -7.725 -5.366 1.00 92.56 91 PRO A O 1
ATOM 728 N N . GLU A 1 92 ? -9.000 -6.390 -4.801 1.00 94.56 92 GLU A N 1
ATOM 729 C CA . GLU A 1 92 ? -8.786 -5.337 -5.791 1.00 94.56 92 GLU A CA 1
ATOM 730 C C . GLU A 1 92 ? -7.439 -4.652 -5.552 1.00 94.56 92 GLU A C 1
ATOM 732 O O . GLU A 1 92 ? -6.574 -4.686 -6.422 1.00 94.56 92 GLU A O 1
ATOM 737 N N . LEU A 1 93 ? -7.197 -4.164 -4.329 1.00 94.75 93 LEU A N 1
ATOM 738 C CA . LEU A 1 93 ? -5.904 -3.594 -3.941 1.00 94.75 93 LEU A CA 1
ATOM 739 C C . LEU A 1 93 ? -4.762 -4.605 -4.139 1.00 94.75 93 LEU A C 1
ATOM 741 O O . LEU A 1 93 ? -3.718 -4.267 -4.688 1.00 94.75 93 LEU A O 1
ATOM 745 N N . SER A 1 94 ? -4.950 -5.863 -3.729 1.00 93.75 94 SER A N 1
ATOM 746 C CA . SER A 1 94 ? -3.937 -6.912 -3.901 1.00 93.75 94 SER A CA 1
ATOM 747 C C . SER A 1 94 ? -3.624 -7.184 -5.375 1.00 93.75 94 SER A C 1
ATOM 749 O O . SER A 1 94 ? -2.464 -7.448 -5.694 1.00 93.75 94 SER A O 1
ATOM 751 N N . SER A 1 95 ? -4.619 -7.115 -6.267 1.00 94.69 95 SER A N 1
ATOM 752 C CA . SER A 1 95 ? -4.411 -7.207 -7.717 1.00 94.69 95 SER A CA 1
ATOM 753 C C . SER A 1 95 ? -3.601 -6.020 -8.216 1.00 94.69 95 SER A C 1
ATOM 755 O O . SER A 1 95 ? -2.537 -6.219 -8.793 1.00 94.69 95 SER A O 1
ATOM 757 N N . THR A 1 96 ? -4.022 -4.800 -7.883 1.00 95.75 96 THR A N 1
ATOM 758 C CA . THR A 1 96 ? -3.361 -3.578 -8.346 1.00 95.75 96 THR A CA 1
ATOM 759 C C . THR A 1 96 ? -1.906 -3.486 -7.884 1.00 95.75 96 THR A C 1
ATOM 761 O O . THR A 1 96 ? -1.047 -3.061 -8.650 1.00 95.75 96 THR A O 1
ATOM 764 N N . ILE A 1 97 ? -1.577 -3.957 -6.672 1.00 95.31 97 ILE A N 1
ATOM 765 C CA . ILE A 1 97 ? -0.179 -4.052 -6.207 1.00 95.31 97 ILE A CA 1
ATOM 766 C C . ILE A 1 97 ? 0.639 -5.000 -7.099 1.00 95.31 97 ILE A C 1
ATOM 768 O O . ILE A 1 97 ? 1.800 -4.716 -7.403 1.00 95.31 97 ILE A O 1
ATOM 772 N N . ARG A 1 98 ? 0.070 -6.145 -7.502 1.00 95.12 98 ARG A N 1
ATOM 773 C CA . ARG A 1 98 ? 0.765 -7.109 -8.374 1.00 95.12 98 ARG A CA 1
ATOM 774 C C . ARG A 1 98 ? 0.972 -6.535 -9.765 1.00 95.12 98 ARG A C 1
ATOM 776 O O . ARG A 1 98 ? 2.074 -6.681 -10.288 1.00 95.12 98 ARG A O 1
ATOM 783 N N . ASP A 1 99 ? -0.045 -5.876 -10.310 1.00 96.06 99 ASP A N 1
ATOM 784 C CA . ASP A 1 99 ? 0.014 -5.252 -11.630 1.00 96.06 99 ASP A CA 1
ATOM 785 C C . ASP A 1 99 ? 1.047 -4.119 -11.636 1.00 96.06 99 ASP A C 1
ATOM 787 O O . ASP A 1 99 ? 1.948 -4.110 -12.475 1.00 96.06 99 ASP A O 1
ATOM 791 N N . LEU A 1 100 ? 1.021 -3.238 -10.628 1.00 96.44 100 LEU A N 1
ATOM 792 C CA . LEU A 1 100 ? 2.034 -2.197 -10.452 1.00 96.44 100 LEU A CA 1
ATOM 793 C C . LEU A 1 100 ? 3.444 -2.796 -10.397 1.00 96.44 100 LEU A C 1
ATOM 795 O O . LEU A 1 100 ? 4.317 -2.387 -11.159 1.00 96.44 100 LEU A O 1
ATOM 799 N N . ARG A 1 101 ? 3.666 -3.800 -9.540 1.00 95.50 101 ARG A N 1
ATOM 800 C CA . ARG A 1 101 ? 4.965 -4.481 -9.435 1.00 95.50 101 ARG A CA 1
ATOM 801 C C . ARG A 1 101 ? 5.400 -5.070 -10.777 1.00 95.50 101 ARG A C 1
ATOM 803 O O . ARG A 1 101 ? 6.563 -4.943 -11.140 1.00 95.50 101 ARG A O 1
ATOM 810 N N . GLN A 1 102 ? 4.494 -5.726 -11.496 1.00 95.81 102 GLN A N 1
ATOM 811 C CA . GLN A 1 102 ? 4.796 -6.336 -12.786 1.00 95.81 102 GLN A CA 1
ATOM 812 C C . GLN A 1 102 ? 5.259 -5.291 -13.804 1.00 95.81 102 GLN A C 1
ATOM 814 O O . GLN A 1 102 ? 6.266 -5.505 -14.474 1.00 95.81 102 GLN A O 1
ATOM 819 N N . TYR A 1 103 ? 4.564 -4.160 -13.916 1.00 96.12 103 TYR A N 1
ATOM 820 C CA . TYR A 1 103 ? 4.961 -3.115 -14.859 1.00 96.12 103 TYR A CA 1
ATOM 821 C C . TYR A 1 103 ? 6.211 -2.355 -14.415 1.00 96.12 103 TYR A C 1
ATOM 823 O O . TYR A 1 103 ? 6.991 -1.928 -15.269 1.00 96.12 103 TYR A O 1
ATOM 831 N N . CYS A 1 104 ? 6.469 -2.261 -13.109 1.00 95.19 104 CYS A N 1
ATOM 832 C CA . CYS A 1 104 ? 7.760 -1.804 -12.603 1.00 95.19 104 CYS A CA 1
ATOM 833 C C . CYS A 1 104 ? 8.892 -2.768 -13.005 1.00 95.19 104 CYS A C 1
ATOM 835 O O . CYS A 1 104 ? 9.935 -2.313 -13.464 1.00 95.19 104 CYS A O 1
ATOM 837 N N . ASP A 1 105 ? 8.673 -4.085 -12.914 1.00 94.88 105 ASP A N 1
ATOM 838 C CA . ASP A 1 105 ? 9.650 -5.109 -13.316 1.00 94.88 105 ASP A CA 1
ATOM 839 C C . ASP A 1 105 ? 9.950 -5.061 -14.823 1.00 94.88 105 ASP A C 1
ATOM 841 O O . ASP A 1 105 ? 11.111 -5.159 -15.222 1.00 94.88 105 ASP A O 1
ATOM 845 N N . ILE A 1 106 ? 8.916 -4.876 -15.649 1.00 94.94 106 ILE A N 1
ATOM 846 C CA . ILE A 1 106 ? 9.051 -4.727 -17.106 1.00 94.94 106 ILE A CA 1
ATOM 847 C C . ILE A 1 106 ? 9.844 -3.458 -17.431 1.00 94.94 106 ILE A C 1
ATOM 849 O O . ILE A 1 106 ? 10.891 -3.538 -18.062 1.00 94.94 106 ILE A O 1
ATOM 853 N N . THR A 1 107 ? 9.414 -2.308 -16.907 1.00 93.94 107 THR A N 1
ATOM 854 C CA . THR A 1 107 ? 10.073 -1.016 -17.164 1.00 93.94 107 THR A CA 1
ATOM 855 C C . THR A 1 107 ? 11.521 -1.006 -16.668 1.00 93.94 107 THR A C 1
ATOM 857 O O . THR A 1 107 ? 12.397 -0.415 -17.300 1.00 93.94 107 THR A O 1
ATOM 860 N N . TYR A 1 108 ? 11.799 -1.679 -15.547 1.00 93.56 108 TYR A N 1
ATOM 861 C CA . TYR A 1 108 ? 13.160 -1.920 -15.080 1.00 93.56 108 TYR A CA 1
ATOM 862 C C . TYR A 1 108 ? 13.977 -2.690 -16.125 1.00 93.56 108 TYR A C 1
ATOM 864 O O . TYR A 1 108 ? 15.065 -2.241 -16.486 1.00 93.56 108 TYR A O 1
ATOM 872 N N . GLY A 1 109 ? 13.457 -3.814 -16.630 1.00 92.31 109 GLY A N 1
ATOM 873 C CA . GLY A 1 109 ? 14.102 -4.614 -17.674 1.00 92.31 109 GLY A CA 1
ATOM 874 C C . GLY A 1 109 ? 14.393 -3.799 -18.933 1.00 92.31 109 GLY A C 1
ATOM 875 O O . GLY A 1 109 ? 15.546 -3.727 -19.360 1.00 92.31 109 GLY A O 1
ATOM 876 N N . ASP A 1 110 ? 13.387 -3.088 -19.441 1.00 91.88 110 ASP A N 1
ATOM 877 C CA . ASP A 1 110 ? 13.491 -2.263 -20.648 1.00 91.88 110 ASP A CA 1
ATOM 878 C C . ASP A 1 110 ? 14.569 -1.179 -20.495 1.00 91.88 110 ASP A C 1
ATOM 880 O O . ASP A 1 110 ? 15.399 -0.978 -21.386 1.00 91.88 110 ASP A O 1
ATOM 884 N N . LYS A 1 111 ? 14.652 -0.534 -19.322 1.00 89.56 111 LYS A N 1
ATOM 885 C CA . LYS A 1 111 ? 15.708 0.446 -19.019 1.00 89.56 111 LYS A CA 1
ATOM 886 C C . LYS A 1 111 ? 17.101 -0.164 -18.950 1.00 89.56 111 LYS A C 1
ATOM 888 O O . LYS A 1 111 ? 18.063 0.460 -19.409 1.00 89.56 111 LYS A O 1
ATOM 893 N N . ILE A 1 112 ? 17.243 -1.353 -18.366 1.00 89.50 112 ILE A N 1
ATOM 894 C CA . ILE A 1 112 ? 18.536 -2.047 -18.315 1.00 89.50 112 ILE A CA 1
ATOM 895 C C . ILE A 1 112 ? 18.997 -2.441 -19.720 1.00 89.50 112 ILE A C 1
ATOM 897 O O . ILE A 1 112 ? 20.178 -2.260 -20.039 1.00 89.50 112 ILE A O 1
ATOM 901 N N . ASP A 1 113 ? 18.069 -2.890 -20.559 1.00 89.88 113 ASP A N 1
ATOM 902 C CA . ASP A 1 113 ? 18.333 -3.334 -21.927 1.00 89.88 113 ASP A CA 1
ATOM 903 C C . ASP A 1 113 ? 18.373 -2.177 -22.944 1.00 89.88 113 ASP A C 1
ATOM 905 O O . ASP A 1 113 ? 18.636 -2.399 -24.126 1.00 89.88 113 ASP A O 1
ATOM 909 N N . ARG A 1 114 ? 18.189 -0.927 -22.482 1.00 83.56 114 ARG A N 1
ATOM 910 C CA . ARG A 1 114 ? 18.147 0.306 -23.295 1.00 83.56 114 ARG A CA 1
ATOM 911 C C . ARG A 1 114 ? 17.082 0.265 -24.395 1.00 83.56 114 ARG A C 1
ATOM 913 O O . ARG A 1 114 ? 17.285 0.815 -25.478 1.00 83.56 114 ARG A O 1
ATOM 920 N N . GLN A 1 115 ? 15.972 -0.400 -24.111 1.00 85.62 115 GLN A N 1
ATOM 921 C CA . GLN A 1 115 ? 14.795 -0.430 -24.963 1.00 85.62 115 GLN A CA 1
ATOM 922 C C . GLN A 1 115 ? 13.926 0.803 -24.701 1.00 85.62 115 GLN A C 1
ATOM 924 O O . GLN A 1 115 ? 14.099 1.515 -23.705 1.00 85.62 115 GLN A O 1
ATOM 929 N N . ASP A 1 116 ? 13.011 1.077 -25.628 1.00 88.06 116 ASP A N 1
ATOM 930 C CA . ASP A 1 116 ? 11.969 2.067 -25.389 1.00 88.06 116 ASP A CA 1
ATOM 931 C C . ASP A 1 116 ? 11.056 1.562 -24.267 1.00 88.06 116 ASP A C 1
ATOM 933 O O . ASP A 1 116 ? 10.480 0.482 -24.366 1.00 88.06 116 ASP A O 1
ATOM 937 N N . PHE A 1 117 ? 10.966 2.339 -23.192 1.00 90.25 117 PHE A N 1
ATOM 938 C CA . PHE A 1 117 ? 10.199 2.010 -21.994 1.00 90.25 117 PHE A CA 1
ATOM 939 C C . PHE A 1 117 ? 8.976 2.927 -21.835 1.00 90.25 117 PHE A C 1
ATOM 941 O O . PHE A 1 117 ? 8.346 2.942 -20.778 1.00 90.25 117 PHE A O 1
ATOM 948 N N . GLN A 1 118 ? 8.635 3.739 -22.844 1.00 90.75 118 GLN A N 1
ATOM 949 C CA . GLN A 1 118 ? 7.548 4.712 -22.727 1.00 90.75 118 GLN A CA 1
ATOM 950 C C . GLN A 1 118 ? 6.192 4.029 -22.486 1.00 90.75 118 GLN A C 1
ATOM 952 O O . GLN A 1 118 ? 5.449 4.436 -21.594 1.00 90.75 118 GLN A O 1
ATOM 957 N N . GLU A 1 119 ? 5.898 2.945 -23.211 1.00 91.81 119 GLU A N 1
ATOM 958 C CA . GLU A 1 119 ? 4.656 2.183 -23.026 1.00 91.81 119 GLU A CA 1
ATOM 959 C C . GLU A 1 119 ? 4.566 1.589 -21.612 1.00 91.81 119 GLU A C 1
ATOM 961 O O . GLU A 1 119 ? 3.540 1.699 -20.934 1.00 91.81 119 GLU A O 1
ATOM 966 N N . SER A 1 120 ? 5.653 0.985 -21.129 1.00 92.00 120 SER A N 1
ATOM 967 C CA . SER A 1 120 ? 5.685 0.381 -19.800 1.00 92.00 120 SER A CA 1
ATOM 968 C C . SER A 1 120 ? 5.618 1.449 -18.695 1.00 92.00 120 SER A C 1
ATOM 970 O O . SER A 1 120 ? 4.936 1.243 -17.690 1.00 92.00 120 SER A O 1
ATOM 972 N N . ALA A 1 121 ? 6.217 2.626 -18.903 1.00 92.31 121 ALA A N 1
ATOM 973 C CA . ALA A 1 121 ? 6.138 3.771 -17.994 1.00 92.31 121 ALA A CA 1
ATOM 974 C C . ALA A 1 121 ? 4.717 4.342 -17.862 1.00 92.31 121 ALA A C 1
ATOM 976 O O . ALA A 1 121 ? 4.274 4.680 -16.756 1.00 92.31 121 ALA A O 1
ATOM 977 N N . GLU A 1 122 ? 3.975 4.421 -18.968 1.00 95.44 122 GLU A N 1
ATOM 978 C CA . GLU A 1 122 ? 2.563 4.810 -18.948 1.00 95.44 122 GLU A CA 1
ATOM 979 C C . GLU A 1 122 ? 1.733 3.809 -18.135 1.00 95.44 122 GLU A C 1
ATOM 981 O O . GLU A 1 122 ? 0.895 4.204 -17.319 1.00 95.44 122 GLU A O 1
ATOM 986 N N . LYS A 1 123 ? 2.015 2.507 -18.276 1.00 96.00 123 LYS A N 1
ATOM 987 C CA . LYS A 1 123 ? 1.364 1.458 -17.477 1.00 96.00 123 LYS A CA 1
ATOM 988 C C . LYS A 1 123 ? 1.707 1.560 -15.993 1.00 96.00 123 LYS A C 1
ATOM 990 O O . LYS A 1 123 ? 0.794 1.474 -15.176 1.00 96.00 123 LYS A O 1
ATOM 995 N N . VAL A 1 124 ? 2.970 1.795 -15.631 1.00 96.19 124 VAL A N 1
ATOM 996 C CA . VAL A 1 124 ? 3.375 2.041 -14.232 1.00 96.19 124 VAL A CA 1
ATOM 997 C C . VAL A 1 124 ? 2.567 3.197 -13.636 1.00 96.19 124 VAL A C 1
ATOM 999 O O . VAL A 1 124 ? 1.987 3.056 -12.562 1.00 96.19 124 VAL A O 1
ATOM 1002 N N . SER A 1 125 ? 2.457 4.312 -14.361 1.00 96.06 125 SER A N 1
ATOM 1003 C CA . SER A 1 125 ? 1.709 5.495 -13.912 1.00 96.06 125 SER A CA 1
ATOM 1004 C C . SER A 1 125 ? 0.209 5.216 -13.752 1.00 96.06 125 SER A C 1
ATOM 1006 O O . SER A 1 125 ? -0.419 5.661 -12.786 1.00 96.06 125 SER A O 1
ATOM 1008 N N . HIS A 1 126 ? -0.365 4.444 -14.679 1.00 96.94 126 HIS A N 1
ATOM 1009 C CA . HIS A 1 126 ? -1.757 4.008 -14.622 1.00 96.94 126 HIS A CA 1
ATOM 1010 C C . HIS A 1 126 ? -2.032 3.148 -13.383 1.00 96.94 126 HIS A C 1
ATOM 1012 O O . HIS A 1 126 ? -2.895 3.498 -12.579 1.00 96.94 126 HIS A O 1
ATOM 1018 N N . TYR A 1 127 ? -1.270 2.070 -13.183 1.00 96.94 127 TYR A N 1
ATOM 1019 C CA . TYR A 1 127 ? -1.485 1.170 -12.048 1.00 96.94 127 TYR A CA 1
ATOM 1020 C C . TYR A 1 127 ? -1.136 1.810 -10.706 1.00 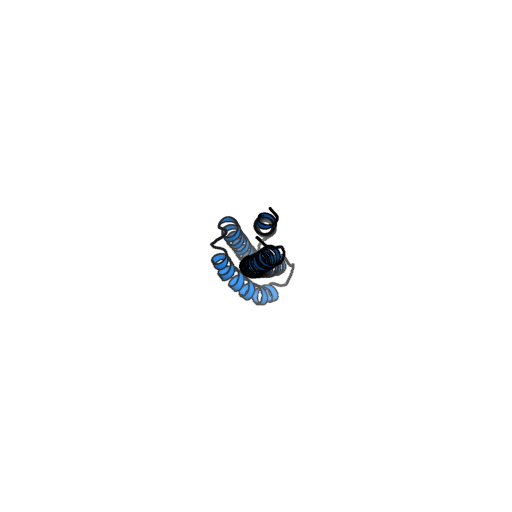96.94 127 TYR A C 1
ATOM 1022 O O . TYR A 1 127 ? -1.753 1.468 -9.699 1.00 96.94 127 TYR A O 1
ATOM 1030 N N . TYR A 1 128 ? -0.209 2.770 -10.673 1.00 97.44 128 TYR A N 1
ATOM 1031 C CA . TYR A 1 128 ? 0.033 3.563 -9.471 1.00 97.44 128 TYR A CA 1
ATOM 1032 C C . TYR A 1 128 ? -1.193 4.407 -9.114 1.00 97.44 128 TYR A C 1
ATOM 1034 O O . TYR A 1 128 ? -1.641 4.391 -7.972 1.00 97.44 128 TYR A O 1
ATOM 1042 N N . SER A 1 129 ? -1.800 5.069 -10.101 1.00 97.12 129 SER A N 1
ATOM 1043 C CA . SER A 1 129 ? -3.027 5.844 -9.889 1.00 97.12 129 SER A CA 1
ATOM 1044 C C . SER A 1 129 ? -4.177 4.950 -9.411 1.00 97.12 129 SER A C 1
ATOM 1046 O O . SER A 1 129 ? -4.843 5.276 -8.431 1.00 97.12 129 SER A O 1
ATOM 1048 N N . SER A 1 130 ? -4.354 3.774 -10.024 1.00 96.75 130 SER A N 1
ATOM 1049 C CA . SER A 1 130 ? -5.328 2.777 -9.563 1.00 96.75 130 SER A CA 1
ATOM 1050 C C . SER A 1 130 ? -5.047 2.286 -8.139 1.00 96.75 130 SER A C 1
ATOM 1052 O O . SER A 1 130 ? -5.985 2.028 -7.391 1.00 96.75 130 SER A O 1
ATOM 1054 N N . LEU A 1 131 ? -3.778 2.161 -7.733 1.00 96.69 131 LEU A N 1
ATOM 1055 C CA . LEU A 1 131 ? -3.420 1.765 -6.369 1.00 96.69 131 LEU A CA 1
ATOM 1056 C C . LEU A 1 131 ? -3.892 2.817 -5.368 1.00 96.69 131 LEU A C 1
ATOM 1058 O O . LEU A 1 131 ? -4.539 2.463 -4.384 1.00 96.69 131 LEU A O 1
ATOM 1062 N N . ILE A 1 132 ? -3.617 4.094 -5.647 1.00 96.69 132 ILE A N 1
ATOM 1063 C CA . ILE A 1 132 ? -4.058 5.208 -4.802 1.00 96.69 132 ILE A CA 1
ATOM 1064 C C . ILE A 1 132 ? -5.586 5.246 -4.710 1.00 96.69 132 ILE A C 1
ATOM 1066 O O . ILE A 1 132 ? -6.124 5.399 -3.618 1.00 96.69 132 ILE A O 1
ATOM 1070 N N . GLU A 1 133 ? -6.303 5.031 -5.816 1.00 96.06 133 GLU A N 1
ATOM 1071 C CA . GLU A 1 133 ? -7.768 4.957 -5.801 1.00 96.06 133 GLU A CA 1
ATOM 1072 C C . GLU A 1 133 ? -8.299 3.828 -4.903 1.00 96.06 133 GLU A C 1
ATOM 1074 O O . GLU A 1 133 ? -9.269 4.028 -4.166 1.00 96.06 133 GLU A O 1
ATOM 1079 N N . GLU A 1 134 ? -7.680 2.646 -4.936 1.00 95.00 134 GLU A N 1
ATOM 1080 C CA . GLU A 1 134 ? -8.061 1.530 -4.063 1.00 95.00 134 GLU A CA 1
ATOM 1081 C C . GLU A 1 134 ? -7.731 1.805 -2.585 1.00 95.00 134 GLU A C 1
ATOM 1083 O O . GLU A 1 134 ? -8.561 1.532 -1.710 1.00 95.00 134 GLU A O 1
ATOM 1088 N N . CYS A 1 135 ? -6.578 2.411 -2.287 1.00 93.88 135 CYS A N 1
ATOM 1089 C CA . CYS A 1 135 ? -6.236 2.872 -0.936 1.00 93.88 135 CYS A CA 1
ATOM 1090 C C . CYS A 1 135 ? -7.256 3.900 -0.415 1.00 93.88 135 CYS A C 1
ATOM 1092 O O . CYS A 1 135 ? -7.757 3.792 0.712 1.00 93.88 135 CYS A O 1
ATOM 1094 N N . ASP A 1 136 ? -7.646 4.848 -1.266 1.00 93.50 136 ASP A N 1
ATOM 1095 C CA . ASP A 1 136 ? -8.653 5.864 -0.978 1.00 93.50 136 ASP A CA 1
ATOM 1096 C C . ASP A 1 136 ? -10.025 5.251 -0.683 1.00 93.50 136 ASP A C 1
ATOM 1098 O O . ASP A 1 136 ? -10.720 5.693 0.237 1.00 93.50 136 ASP A O 1
ATOM 1102 N N . LYS A 1 137 ? -10.437 4.228 -1.445 1.00 92.25 137 LYS A N 1
ATOM 1103 C CA . LYS A 1 137 ? -11.701 3.509 -1.215 1.00 92.25 137 LYS A CA 1
ATOM 1104 C C . LYS A 1 137 ? -11.722 2.863 0.164 1.00 92.25 137 LYS A C 1
ATOM 1106 O O . LYS A 1 137 ? -12.729 2.970 0.864 1.00 92.25 137 LYS A O 1
ATOM 1111 N N . ILE A 1 138 ? -10.624 2.227 0.573 1.00 89.38 138 ILE A N 1
ATOM 1112 C CA . ILE A 1 138 ? -10.521 1.590 1.891 1.00 89.38 138 ILE A CA 1
ATOM 1113 C C . ILE A 1 138 ? -10.584 2.651 2.991 1.00 89.38 138 ILE A C 1
ATOM 1115 O O . ILE A 1 138 ? -11.384 2.520 3.916 1.00 89.38 138 ILE A O 1
ATOM 1119 N N . THR A 1 139 ? -9.828 3.739 2.846 1.00 87.19 139 THR A N 1
ATOM 1120 C CA . THR A 1 139 ? -9.772 4.833 3.826 1.00 87.19 139 THR A CA 1
ATOM 1121 C C . THR A 1 139 ? -11.100 5.595 3.944 1.00 87.19 139 THR A C 1
ATOM 1123 O O . THR A 1 139 ? -11.477 6.031 5.033 1.00 87.19 139 THR A O 1
ATOM 1126 N N . LYS A 1 140 ? -11.855 5.748 2.845 1.00 84.44 140 LYS A N 1
ATOM 1127 C CA . LYS A 1 140 ? -13.170 6.421 2.831 1.00 84.44 140 LYS A CA 1
ATOM 1128 C C . LYS A 1 140 ? -14.305 5.539 3.351 1.00 84.44 140 LYS A C 1
ATOM 1130 O O . LYS A 1 140 ? -15.249 6.077 3.926 1.00 84.44 140 LYS A O 1
ATOM 1135 N N . ARG A 1 141 ? -14.222 4.212 3.194 1.00 64.75 141 ARG A N 1
ATOM 1136 C CA . ARG A 1 141 ? -15.268 3.263 3.622 1.00 64.75 141 ARG A CA 1
ATOM 1137 C C . ARG A 1 141 ? -15.599 3.352 5.116 1.00 64.75 141 ARG A C 1
ATOM 1139 O O . ARG A 1 141 ? -16.730 3.060 5.476 1.00 64.75 141 ARG A O 1
ATOM 1146 N N . ASP A 1 142 ? -14.659 3.784 5.954 1.00 57.28 142 ASP A N 1
ATOM 1147 C CA . ASP A 1 142 ? -14.844 3.900 7.410 1.00 57.28 142 ASP A CA 1
ATOM 1148 C C . ASP A 1 142 ? -15.360 5.284 7.867 1.00 57.28 142 ASP A C 1
ATOM 1150 O O . ASP A 1 142 ? -15.702 5.472 9.031 1.00 57.28 142 ASP A O 1
ATOM 1154 N N . LYS A 1 143 ? -15.461 6.274 6.959 1.00 51.62 143 LYS A N 1
ATOM 1155 C CA . LYS A 1 143 ? -16.089 7.580 7.260 1.00 51.62 143 LYS A CA 1
ATOM 1156 C C . LYS A 1 143 ? -17.627 7.538 7.237 1.00 51.62 143 LYS A C 1
ATOM 1158 O O . LYS A 1 143 ? -18.245 8.559 7.538 1.00 51.62 143 LYS A O 1
ATOM 1163 N N . THR A 1 144 ? -18.223 6.404 6.859 1.00 42.53 144 THR A N 1
ATOM 1164 C CA . THR A 1 144 ? -19.675 6.207 6.675 1.00 42.53 144 THR A CA 1
ATOM 1165 C C . THR A 1 144 ? -20.197 5.196 7.680 1.00 42.53 144 THR A C 1
ATOM 1167 O O . THR A 1 144 ? -21.265 5.460 8.272 1.00 42.53 144 THR A O 1
#

pLDDT: mean 89.23, std 8.07, range [42.53, 97.44]

Sequence (144 aa):
MTKEEVTLYAAIVAACTSIVSLVFNSKLTILREKRMLLWSKELDRINELEEKAGLAVEIVLNYSSPSILKSDYPPVQQDLKYIAGRFARYPELSSTIRDLRQYCDITYGDKIDRQDFQESAEKVSHYYSSLIEECDKITKRDKT